Protein AF-A0A3D4X6L6-F1 (afdb_monomer)

Structure (mmCIF, N/CA/C/O backbone):
data_AF-A0A3D4X6L6-F1
#
_entry.id   AF-A0A3D4X6L6-F1
#
loop_
_atom_site.group_PDB
_atom_site.id
_atom_site.type_symbol
_atom_site.label_atom_id
_atom_site.label_alt_id
_atom_site.label_comp_id
_atom_site.label_asym_id
_atom_site.label_entity_id
_atom_site.label_seq_id
_atom_site.pdbx_PDB_ins_code
_atom_site.Cartn_x
_atom_site.Cartn_y
_atom_site.Cartn_z
_atom_site.occupancy
_atom_site.B_iso_or_equiv
_atom_site.auth_seq_id
_atom_site.auth_comp_id
_atom_site.auth_asym_id
_atom_site.auth_atom_id
_atom_site.pdbx_PDB_model_num
ATOM 1 N N . MET A 1 1 ? 23.363 2.091 7.790 1.00 41.06 1 MET A N 1
ATOM 2 C CA . MET A 1 1 ? 22.136 1.644 8.491 1.00 41.06 1 MET A CA 1
ATOM 3 C C . MET A 1 1 ? 20.993 1.634 7.486 1.00 41.06 1 MET A C 1
ATOM 5 O O . MET A 1 1 ? 20.804 2.634 6.808 1.00 41.06 1 MET A O 1
ATOM 9 N N . LYS A 1 2 ? 20.293 0.506 7.316 1.00 46.44 2 LYS A N 1
ATOM 10 C CA . LYS A 1 2 ? 19.142 0.404 6.402 1.00 46.44 2 LYS A CA 1
ATOM 11 C C . LYS A 1 2 ? 17.990 1.189 7.043 1.00 46.44 2 LYS A C 1
ATOM 13 O O . LYS A 1 2 ? 17.534 0.792 8.111 1.00 46.44 2 LYS A O 1
ATOM 18 N N . GLN A 1 3 ? 17.590 2.327 6.470 1.00 57.75 3 GLN A N 1
ATOM 19 C CA . GLN A 1 3 ? 16.439 3.074 6.985 1.00 57.75 3 GLN A CA 1
ATOM 20 C C . GLN A 1 3 ? 15.200 2.173 6.959 1.00 57.75 3 GLN A C 1
ATOM 22 O O . GLN A 1 3 ? 14.902 1.544 5.942 1.00 57.75 3 GLN A O 1
ATOM 27 N N . LYS A 1 4 ? 14.504 2.089 8.095 1.00 69.31 4 LYS A N 1
ATOM 28 C CA . LYS A 1 4 ? 13.209 1.418 8.188 1.00 69.31 4 LYS A CA 1
ATOM 29 C C . LYS A 1 4 ? 12.194 2.299 7.460 1.00 69.31 4 LYS A C 1
ATOM 31 O O . LYS A 1 4 ? 12.105 3.483 7.765 1.00 69.31 4 LYS A O 1
ATOM 36 N N . LYS A 1 5 ? 11.481 1.730 6.490 1.00 82.69 5 LYS A N 1
ATOM 37 C CA . LYS A 1 5 ? 10.418 2.431 5.761 1.00 82.69 5 LYS A CA 1
ATOM 38 C C . LYS A 1 5 ? 9.242 2.700 6.695 1.00 82.69 5 LYS A C 1
ATOM 40 O O . LYS A 1 5 ? 8.870 1.805 7.460 1.00 82.69 5 LYS A O 1
ATOM 45 N N . SER A 1 6 ? 8.720 3.923 6.669 1.00 88.25 6 SER A N 1
ATOM 46 C CA . SER A 1 6 ? 7.575 4.320 7.492 1.00 88.25 6 SER A CA 1
ATOM 47 C C . SER A 1 6 ? 6.267 3.809 6.885 1.00 88.25 6 SER A C 1
ATOM 49 O O . SER A 1 6 ? 6.226 3.402 5.726 1.00 88.25 6 SER A O 1
ATOM 51 N N . VAL A 1 7 ? 5.180 3.838 7.659 1.00 90.00 7 VAL A N 1
ATOM 52 C CA . VAL A 1 7 ? 3.820 3.579 7.147 1.00 90.00 7 VAL A CA 1
ATOM 53 C C . VAL A 1 7 ? 3.513 4.478 5.942 1.00 90.00 7 VAL A C 1
ATOM 55 O O . VAL A 1 7 ? 2.984 4.0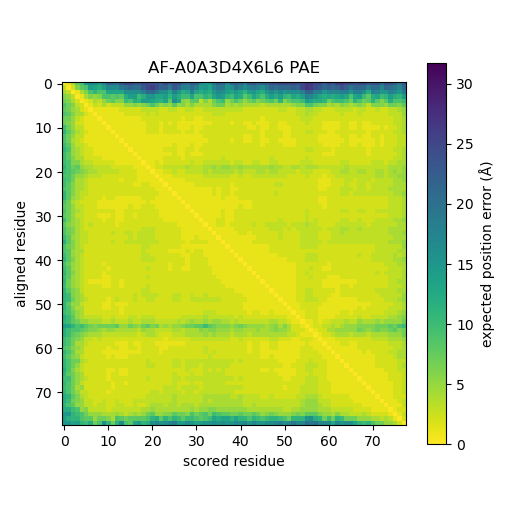08 4.938 1.00 90.00 7 VAL A O 1
ATOM 58 N N . GLU A 1 8 ? 3.939 5.739 6.004 1.00 91.94 8 GLU A N 1
ATOM 59 C CA . GLU A 1 8 ? 3.763 6.733 4.942 1.00 91.94 8 GLU A CA 1
ATOM 60 C C . GLU A 1 8 ? 4.453 6.320 3.634 1.00 91.94 8 GLU A C 1
ATOM 62 O O . GLU A 1 8 ? 3.847 6.423 2.568 1.00 91.94 8 GLU A O 1
ATOM 67 N N . ASP A 1 9 ? 5.684 5.788 3.705 1.00 94.12 9 ASP A N 1
ATOM 68 C CA . ASP A 1 9 ? 6.410 5.288 2.528 1.00 94.12 9 ASP A CA 1
ATOM 69 C C . ASP A 1 9 ? 5.620 4.184 1.811 1.00 94.12 9 ASP A C 1
ATOM 71 O O . ASP A 1 9 ? 5.533 4.171 0.580 1.00 94.12 9 ASP A O 1
ATOM 75 N N . TYR A 1 10 ? 5.035 3.254 2.575 1.00 95.69 10 TYR A N 1
ATOM 76 C CA . TYR A 1 10 ? 4.238 2.160 2.020 1.00 95.69 10 TYR A CA 1
ATOM 77 C C . TYR A 1 10 ? 2.937 2.666 1.401 1.00 95.69 10 TYR A C 1
ATOM 79 O O . TYR A 1 10 ? 2.652 2.324 0.255 1.00 95.69 10 TYR A O 1
ATOM 87 N N . LEU A 1 11 ? 2.171 3.496 2.115 1.00 96.25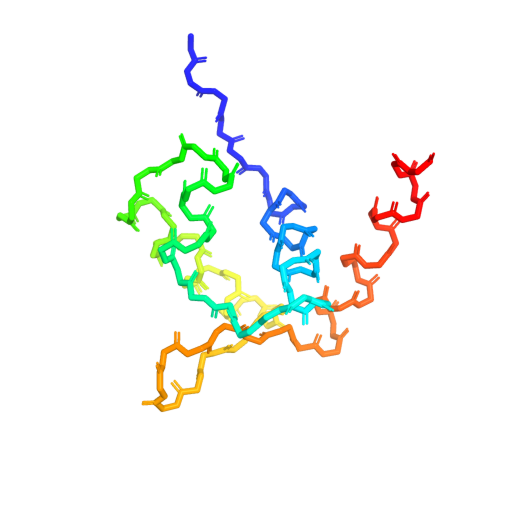 11 LEU A N 1
ATOM 88 C CA . LEU A 1 11 ? 0.897 4.024 1.615 1.00 96.25 11 LEU A CA 1
ATOM 89 C C . LEU A 1 11 ? 1.091 4.852 0.342 1.00 96.25 11 LEU A C 1
ATOM 91 O O . LEU A 1 11 ? 0.414 4.606 -0.657 1.00 96.25 11 LEU A O 1
ATOM 95 N N . LYS A 1 12 ? 2.087 5.746 0.330 1.00 95.38 12 LYS A N 1
ATOM 96 C CA . LYS A 1 12 ? 2.458 6.527 -0.857 1.00 95.38 12 LYS A CA 1
ATOM 97 C C . LYS A 1 12 ? 2.846 5.628 -2.029 1.00 95.38 12 LYS A C 1
ATOM 99 O O . LYS A 1 12 ? 2.413 5.856 -3.156 1.00 95.38 12 LYS A O 1
ATOM 104 N N . THR A 1 13 ? 3.660 4.605 -1.777 1.00 96.12 13 THR A N 1
ATOM 105 C CA . THR A 1 13 ? 4.114 3.678 -2.824 1.00 96.12 13 THR A CA 1
ATOM 106 C C . THR A 1 13 ? 2.953 2.899 -3.429 1.00 96.12 13 THR A C 1
ATOM 108 O O . THR A 1 13 ? 2.826 2.839 -4.650 1.00 96.12 13 THR A O 1
ATOM 111 N N . ILE A 1 14 ? 2.079 2.343 -2.587 1.00 96.69 14 ILE A N 1
ATOM 112 C CA . ILE A 1 14 ? 0.888 1.614 -3.034 1.00 96.69 14 ILE A CA 1
ATOM 113 C C . ILE A 1 14 ? -0.002 2.539 -3.866 1.00 96.69 14 ILE A C 1
ATOM 115 O O . ILE A 1 14 ? -0.431 2.147 -4.949 1.00 96.69 14 ILE A O 1
ATOM 119 N N . TYR A 1 15 ? -0.208 3.782 -3.420 1.00 96.62 15 TYR A N 1
ATOM 12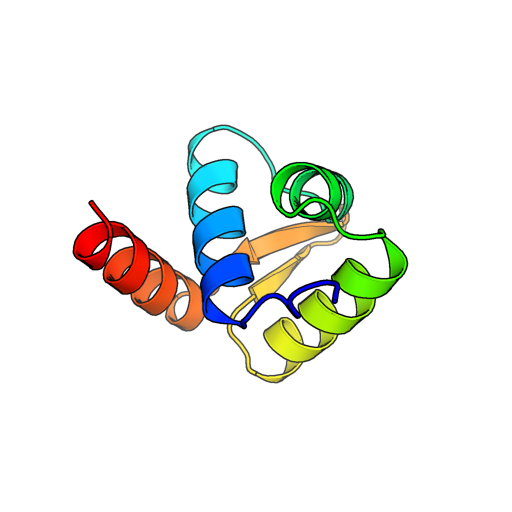0 C CA . TYR A 1 15 ? -0.976 4.773 -4.168 1.00 96.62 15 TYR A CA 1
ATOM 121 C C . TYR A 1 15 ? -0.379 5.026 -5.557 1.00 96.62 15 TYR A C 1
ATOM 123 O O . TYR A 1 15 ? -1.061 4.813 -6.557 1.00 96.62 15 TYR A O 1
ATOM 131 N N . ILE A 1 16 ? 0.911 5.366 -5.650 1.00 95.06 16 ILE A N 1
ATOM 132 C CA . ILE A 1 16 ? 1.588 5.644 -6.930 1.00 95.06 16 ILE A CA 1
ATOM 133 C C . ILE A 1 16 ? 1.532 4.445 -7.885 1.00 95.06 16 ILE A C 1
ATOM 135 O O . ILE A 1 16 ? 1.309 4.624 -9.085 1.00 95.06 16 ILE A O 1
ATOM 139 N N . LEU A 1 17 ? 1.752 3.229 -7.377 1.00 96.62 17 LEU A N 1
ATOM 140 C CA . LEU A 1 17 ? 1.701 2.017 -8.194 1.00 96.62 17 LEU A CA 1
ATOM 141 C C . LEU A 1 17 ? 0.273 1.735 -8.680 1.00 96.62 17 LEU A C 1
ATOM 143 O O . LEU A 1 17 ? 0.098 1.435 -9.862 1.00 96.62 17 LEU A O 1
ATOM 147 N N . SER A 1 18 ? -0.731 1.918 -7.814 1.00 95.44 18 SER A N 1
ATOM 148 C CA . SER A 1 18 ? -2.147 1.665 -8.127 1.00 95.44 18 SER A CA 1
ATOM 149 C C . SER A 1 18 ? -2.693 2.549 -9.252 1.00 95.44 18 SER A C 1
ATOM 151 O O . SER A 1 18 ? -3.571 2.124 -9.995 1.00 95.44 18 SER A O 1
ATOM 153 N N . GLN A 1 19 ? -2.124 3.745 -9.449 1.00 93.50 19 GLN A N 1
ATOM 154 C CA . GLN A 1 19 ? -2.474 4.635 -10.565 1.00 93.50 19 GLN A CA 1
ATOM 155 C C . GLN A 1 19 ? -1.997 4.117 -11.932 1.00 93.50 19 GLN A C 1
ATOM 157 O O . GLN A 1 19 ? -2.429 4.616 -12.969 1.00 93.50 19 GLN A O 1
ATOM 162 N N . LYS A 1 20 ? -1.066 3.154 -11.957 1.00 94.12 20 LYS A N 1
ATOM 163 C CA . LYS A 1 20 ? -0.418 2.669 -13.186 1.00 94.12 20 LYS A CA 1
ATOM 164 C C . LYS A 1 20 ? -0.741 1.211 -13.488 1.00 94.12 20 LYS A C 1
ATOM 166 O O . LYS A 1 20 ? -0.796 0.834 -14.656 1.00 94.12 20 LYS A O 1
ATOM 171 N N . LYS A 1 21 ? -0.872 0.379 -12.454 1.00 93.38 21 LYS A N 1
ATOM 172 C CA . LYS A 1 21 ? -1.056 -1.070 -12.575 1.00 93.38 21 LYS A CA 1
ATOM 173 C C . LYS A 1 21 ? -1.628 -1.671 -11.289 1.00 93.38 21 LYS A C 1
ATOM 175 O O . LYS A 1 21 ? -1.606 -1.045 -10.234 1.00 93.38 21 LYS A O 1
ATOM 180 N N . LYS A 1 22 ? -2.061 -2.928 -11.383 1.00 95.31 22 LYS A N 1
ATOM 181 C CA . LYS A 1 22 ? -2.356 -3.784 -10.226 1.00 95.31 22 LYS A CA 1
ATOM 182 C C . LYS A 1 22 ? -1.120 -3.896 -9.333 1.00 95.31 22 LYS A C 1
ATOM 184 O O . LYS A 1 22 ? -0.012 -4.066 -9.847 1.00 9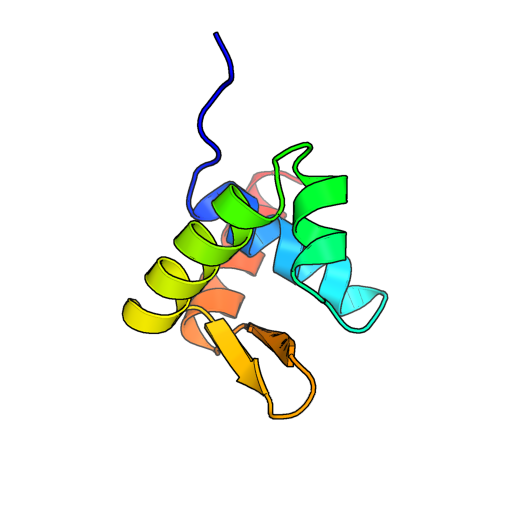5.31 22 LYS A O 1
ATOM 189 N N . VAL A 1 23 ? -1.304 -3.777 -8.020 1.00 97.00 23 VAL A N 1
ATOM 190 C CA . VAL A 1 23 ? -0.194 -3.718 -7.059 1.00 97.00 23 VAL A CA 1
ATOM 191 C C . VAL A 1 23 ? -0.047 -5.050 -6.344 1.00 97.00 23 VAL A C 1
ATOM 193 O O . VAL A 1 23 ? -0.976 -5.506 -5.687 1.00 97.00 23 VAL A O 1
ATOM 196 N N . HIS A 1 24 ? 1.144 -5.640 -6.389 1.00 96.38 24 HIS A N 1
ATOM 197 C CA . HIS A 1 24 ? 1.483 -6.807 -5.581 1.00 96.38 24 HIS A CA 1
ATOM 198 C C . HIS A 1 24 ? 2.608 -6.496 -4.591 1.00 96.38 24 HIS A C 1
ATOM 200 O O . HIS A 1 24 ? 3.406 -5.574 -4.770 1.00 96.38 24 HIS A O 1
ATOM 206 N N . GLY A 1 25 ? 2.732 -7.321 -3.547 1.00 95.19 25 GLY A N 1
ATOM 207 C CA . GLY A 1 25 ? 3.811 -7.186 -2.562 1.00 95.19 25 GLY A CA 1
ATOM 208 C C . GLY A 1 25 ? 5.220 -7.233 -3.174 1.00 95.19 25 GLY A C 1
ATOM 209 O O . GLY A 1 25 ? 6.148 -6.639 -2.629 1.00 95.19 25 GLY A O 1
ATOM 210 N N . SER A 1 26 ? 5.392 -7.894 -4.325 1.00 95.62 26 SER A N 1
ATOM 211 C CA . SER A 1 26 ? 6.647 -7.880 -5.085 1.00 95.62 26 SER A CA 1
ATOM 212 C C . SER A 1 26 ? 6.981 -6.507 -5.660 1.00 95.62 26 SER A C 1
ATOM 214 O O . SER A 1 26 ? 8.137 -6.105 -5.572 1.00 95.62 26 SER A O 1
ATOM 216 N N . ASP A 1 27 ? 5.990 -5.786 -6.190 1.00 96.62 27 ASP A N 1
ATOM 217 C CA . ASP A 1 27 ? 6.188 -4.446 -6.752 1.00 96.62 27 ASP A CA 1
ATOM 218 C C . ASP A 1 27 ? 6.594 -3.458 -5.658 1.00 96.62 27 ASP A C 1
ATOM 220 O O . ASP A 1 27 ? 7.528 -2.679 -5.817 1.00 96.62 27 ASP A O 1
ATOM 224 N N . ILE A 1 28 ? 5.933 -3.548 -4.502 1.00 96.31 28 ILE A N 1
ATOM 225 C CA . ILE A 1 28 ? 6.227 -2.711 -3.335 1.00 96.31 28 ILE A CA 1
ATOM 226 C C . ILE A 1 28 ? 7.646 -2.985 -2.820 1.00 96.31 28 ILE A C 1
ATOM 228 O O . ILE A 1 28 ? 8.366 -2.058 -2.453 1.00 96.31 28 ILE A O 1
ATOM 232 N N . ALA A 1 29 ? 8.066 -4.254 -2.795 1.00 96.19 29 ALA A N 1
ATOM 233 C CA . ALA A 1 29 ? 9.410 -4.633 -2.365 1.00 96.19 29 ALA A CA 1
ATOM 234 C C . ALA A 1 29 ? 10.491 -4.044 -3.280 1.00 96.19 29 ALA A C 1
ATOM 236 O O . ALA A 1 29 ? 11.513 -3.560 -2.787 1.00 96.19 29 ALA A O 1
ATOM 237 N N . GLU A 1 30 ? 10.249 -4.075 -4.590 1.00 96.06 30 GLU A N 1
ATOM 238 C CA . GLU A 1 30 ? 11.142 -3.518 -5.603 1.00 96.06 30 GLU A CA 1
ATOM 239 C C . GLU A 1 30 ? 11.238 -1.993 -5.487 1.00 96.06 30 GLU A C 1
ATOM 241 O O . GLU A 1 30 ? 12.340 -1.461 -5.338 1.00 96.06 30 GLU A O 1
ATOM 246 N N . GLU A 1 31 ? 10.094 -1.306 -5.437 1.00 95.69 31 GLU A N 1
ATOM 247 C CA . GLU A 1 31 ? 10.023 0.156 -5.354 1.00 95.69 31 GLU A CA 1
ATOM 248 C C . GLU A 1 31 ? 10.669 0.686 -4.060 1.00 95.69 31 GLU A C 1
ATOM 250 O O . GLU A 1 31 ? 11.488 1.607 -4.076 1.00 95.69 31 GLU A O 1
ATOM 255 N N . LEU A 1 32 ? 10.383 0.049 -2.918 1.00 94.19 32 LEU A N 1
ATOM 256 C CA . LEU A 1 32 ? 10.939 0.445 -1.620 1.00 94.19 32 LEU A CA 1
ATOM 257 C C . LEU A 1 32 ? 12.349 -0.102 -1.351 1.00 94.19 32 LEU A C 1
ATOM 259 O O . LEU A 1 32 ? 12.950 0.253 -0.329 1.00 94.19 32 LEU A O 1
ATOM 263 N N . LYS A 1 33 ? 12.890 -0.943 -2.243 1.00 94.81 33 LYS A N 1
ATOM 264 C CA . LYS A 1 33 ? 14.200 -1.610 -2.115 1.00 94.81 33 LYS A CA 1
ATOM 265 C C . LYS A 1 33 ? 14.351 -2.393 -0.802 1.00 94.81 33 LYS A C 1
ATOM 267 O O . LYS A 1 33 ? 15.399 -2.369 -0.143 1.00 94.81 33 LYS A O 1
ATOM 272 N N . VAL A 1 34 ? 13.295 -3.102 -0.412 1.00 93.88 34 VAL A N 1
ATOM 273 C CA . VAL A 1 34 ? 13.237 -3.964 0.781 1.00 93.88 34 VAL A CA 1
ATOM 274 C C . VAL A 1 34 ? 12.993 -5.421 0.382 1.00 93.88 34 VAL A C 1
ATOM 276 O O . VAL A 1 34 ? 12.686 -5.727 -0.764 1.00 93.88 34 VAL A O 1
ATOM 279 N N . SER A 1 35 ? 13.167 -6.362 1.311 1.00 95.25 35 SER A N 1
ATOM 280 C CA . SER A 1 35 ? 12.914 -7.774 1.009 1.00 95.25 35 SER A CA 1
ATOM 281 C C . SER A 1 35 ? 11.413 -8.088 1.044 1.00 95.25 35 SER A C 1
ATOM 283 O O . SER A 1 35 ? 10.654 -7.477 1.799 1.00 95.25 35 SER A O 1
ATOM 285 N N . ARG A 1 36 ? 10.979 -9.093 0.271 1.00 93.50 36 ARG A N 1
ATOM 286 C CA . ARG A 1 36 ? 9.580 -9.563 0.268 1.00 93.50 36 ARG A CA 1
ATOM 287 C C . ARG A 1 36 ? 9.065 -9.955 1.667 1.00 93.50 36 ARG A C 1
ATOM 289 O O . ARG A 1 36 ? 7.946 -9.562 1.986 1.00 93.50 36 ARG A O 1
ATOM 296 N N . PRO A 1 37 ? 9.845 -10.637 2.539 1.00 95.31 37 PRO A N 1
ATOM 297 C CA . PRO A 1 37 ? 9.419 -10.886 3.918 1.00 95.31 37 PRO A CA 1
ATOM 298 C C . PRO A 1 37 ? 9.159 -9.600 4.713 1.00 95.31 37 PRO A C 1
ATOM 300 O O . PRO A 1 37 ? 8.181 -9.530 5.450 1.00 95.31 37 PRO A O 1
ATOM 303 N N . THR A 1 38 ? 9.985 -8.560 4.538 1.00 94.00 38 THR A N 1
ATOM 304 C CA . THR A 1 38 ? 9.766 -7.258 5.188 1.00 94.00 38 THR A CA 1
ATOM 305 C C . THR A 1 38 ? 8.458 -6.620 4.729 1.00 94.00 38 THR A C 1
ATOM 307 O O . THR A 1 38 ? 7.697 -6.146 5.570 1.00 94.00 38 THR A O 1
ATOM 310 N N . VAL A 1 39 ? 8.169 -6.657 3.425 1.00 95.12 39 VAL A N 1
ATOM 311 C CA . VAL A 1 39 ? 6.894 -6.155 2.893 1.00 95.12 39 VAL A CA 1
ATOM 312 C C . VAL A 1 39 ? 5.721 -6.953 3.439 1.00 95.12 39 VAL A C 1
ATOM 314 O O . VAL A 1 39 ? 4.754 -6.354 3.879 1.00 95.12 39 VAL A O 1
ATOM 317 N N . SER A 1 40 ? 5.806 -8.283 3.482 1.00 94.31 40 SER A N 1
ATOM 318 C CA . SER A 1 40 ? 4.713 -9.115 3.997 1.00 94.31 40 SER A CA 1
ATOM 319 C C . SER A 1 40 ? 4.339 -8.761 5.439 1.00 94.31 40 SER A C 1
ATOM 321 O O . SER A 1 40 ? 3.155 -8.704 5.760 1.00 94.31 40 SER A O 1
ATOM 323 N N . VAL A 1 41 ? 5.331 -8.500 6.298 1.00 95.31 41 VAL A N 1
ATOM 324 C CA . VAL A 1 41 ? 5.092 -8.065 7.683 1.00 95.31 41 VAL A CA 1
ATOM 325 C C . VAL A 1 41 ? 4.459 -6.671 7.716 1.00 95.31 41 VAL A C 1
ATOM 327 O O . VAL A 1 41 ? 3.503 -6.458 8.457 1.00 95.31 41 VAL A O 1
ATOM 330 N N . ALA A 1 42 ? 4.950 -5.737 6.897 1.00 95.06 42 ALA A N 1
ATOM 331 C CA . ALA A 1 42 ? 4.405 -4.383 6.822 1.00 95.06 42 ALA A CA 1
ATOM 332 C C . ALA A 1 42 ? 2.960 -4.362 6.296 1.00 95.06 42 ALA A C 1
ATOM 334 O O . ALA A 1 42 ? 2.105 -3.729 6.903 1.00 95.06 42 ALA A O 1
ATOM 335 N N . LEU A 1 43 ? 2.660 -5.097 5.220 1.00 95.44 43 LEU A N 1
ATOM 336 C CA . LEU A 1 43 ? 1.308 -5.204 4.663 1.00 95.44 43 LEU A CA 1
ATOM 337 C C . LEU A 1 43 ? 0.331 -5.802 5.672 1.00 95.44 43 LEU A C 1
ATOM 339 O O . LEU A 1 43 ? -0.793 -5.325 5.782 1.00 95.44 43 LEU A O 1
ATOM 343 N N . LYS A 1 44 ? 0.761 -6.804 6.448 1.00 95.50 44 LYS A N 1
ATOM 344 C CA . LYS A 1 44 ? -0.074 -7.361 7.513 1.00 95.50 44 LYS A CA 1
ATOM 345 C C . LYS A 1 44 ? -0.438 -6.297 8.554 1.00 95.50 44 LYS A C 1
ATOM 347 O O . LYS A 1 44 ? -1.614 -6.148 8.857 1.00 95.50 44 LYS A O 1
ATOM 352 N N . ALA A 1 45 ? 0.541 -5.528 9.033 1.00 95.6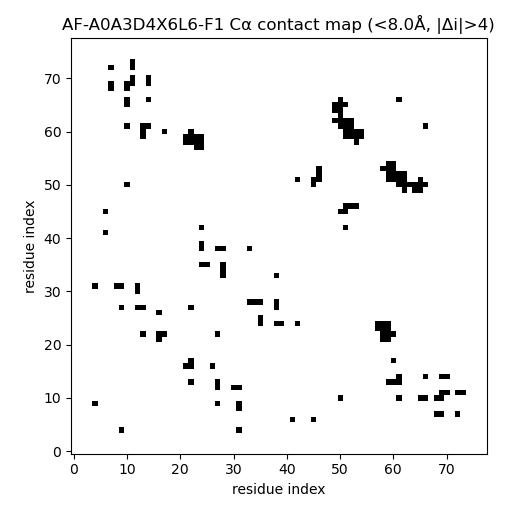9 45 ALA A N 1
ATOM 353 C CA . ALA A 1 45 ? 0.290 -4.445 9.986 1.00 95.69 45 ALA A CA 1
ATOM 354 C C . ALA A 1 45 ? -0.643 -3.367 9.402 1.00 95.69 45 ALA A C 1
ATOM 356 O O . ALA A 1 45 ? -1.616 -2.975 10.037 1.00 95.69 45 ALA A O 1
ATOM 357 N N . LEU A 1 46 ? -0.415 -2.949 8.152 1.00 96.31 46 LEU A N 1
ATOM 358 C CA . LEU A 1 46 ? -1.266 -1.962 7.476 1.00 96.31 46 LEU A CA 1
ATOM 359 C C . LEU A 1 46 ? -2.708 -2.454 7.280 1.00 96.31 46 LEU A C 1
ATOM 361 O O . LEU A 1 46 ? -3.641 -1.652 7.336 1.00 96.31 46 LEU A O 1
ATOM 365 N N . ALA A 1 47 ? -2.894 -3.754 7.037 1.00 96.44 47 ALA A N 1
ATOM 366 C CA . ALA A 1 47 ? -4.213 -4.367 6.935 1.00 96.44 47 ALA A CA 1
ATOM 367 C C . ALA A 1 47 ? -4.919 -4.422 8.298 1.00 96.44 47 ALA A C 1
ATOM 369 O O . ALA A 1 47 ? -6.094 -4.075 8.387 1.00 96.44 47 ALA A O 1
ATOM 370 N N . GLU A 1 48 ? -4.202 -4.791 9.365 1.00 96.81 48 GLU A N 1
ATOM 371 C CA . GLU A 1 48 ? -4.721 -4.793 10.743 1.00 96.81 48 GLU A CA 1
ATOM 372 C C . GLU A 1 48 ? -5.138 -3.386 11.206 1.00 96.81 48 GLU A C 1
ATOM 374 O O . GLU A 1 48 ? -6.142 -3.232 11.896 1.00 96.81 48 GLU A O 1
ATOM 379 N N . GLU A 1 49 ? -4.427 -2.344 10.767 1.00 95.75 49 GLU A N 1
ATOM 380 C CA . GLU A 1 49 ? -4.780 -0.941 11.031 1.00 95.75 49 GLU A CA 1
ATOM 381 C C . GLU A 1 49 ? -5.866 -0.371 10.089 1.00 95.75 49 GLU A C 1
ATOM 383 O O . GLU A 1 49 ? -6.300 0.784 10.238 1.00 95.75 49 GLU A O 1
ATOM 388 N N . GLY A 1 50 ? -6.317 -1.170 9.117 1.00 96.88 50 GLY A N 1
ATOM 389 C CA . GLY A 1 50 ? -7.392 -0.832 8.188 1.00 96.88 50 GLY A CA 1
ATOM 390 C C . GLY A 1 50 ? -7.002 0.154 7.086 1.00 96.88 50 GLY A C 1
ATOM 391 O O . GLY A 1 50 ? -7.883 0.821 6.544 1.00 96.88 50 GLY A O 1
ATOM 392 N N . TYR A 1 51 ? -5.716 0.285 6.752 1.00 97.69 51 TYR A N 1
ATOM 393 C CA . TYR A 1 51 ? -5.262 1.138 5.644 1.00 97.69 51 TYR A CA 1
ATOM 394 C C . TYR A 1 51 ? -5.288 0.429 4.288 1.00 97.69 51 TYR A C 1
ATOM 396 O O . TYR A 1 51 ? -5.438 1.072 3.251 1.00 97.69 51 TYR A O 1
ATOM 404 N N . ILE A 1 52 ? -5.131 -0.894 4.279 1.00 97.75 52 ILE A N 1
ATOM 405 C CA . ILE A 1 52 ? -5.160 -1.696 3.055 1.00 97.75 52 ILE A CA 1
ATOM 406 C C . ILE A 1 52 ? -6.018 -2.944 3.234 1.00 97.75 52 ILE A C 1
ATOM 408 O O . ILE A 1 52 ? -6.305 -3.362 4.354 1.00 97.75 52 ILE A O 1
ATOM 412 N N . PHE A 1 53 ? -6.351 -3.585 2.124 1.00 96.94 53 PHE A N 1
ATOM 413 C CA . PHE A 1 53 ? -6.803 -4.969 2.096 1.00 96.94 53 PHE A CA 1
ATOM 414 C C . PHE A 1 53 ? -6.146 -5.705 0.927 1.00 96.94 53 PHE A C 1
ATOM 416 O O . PHE A 1 53 ? -5.681 -5.087 -0.031 1.00 96.94 53 PHE A O 1
ATOM 423 N N . MET A 1 54 ? -6.079 -7.032 1.021 1.00 94.88 54 MET A N 1
ATOM 424 C CA . MET A 1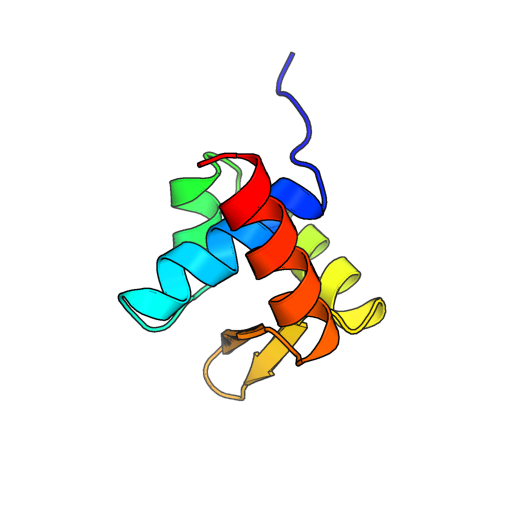 54 ? -5.624 -7.889 -0.073 1.00 94.88 54 MET A CA 1
ATOM 425 C C . MET A 1 54 ? -6.802 -8.701 -0.596 1.00 94.88 54 MET A C 1
ATOM 427 O O . MET A 1 54 ? -7.573 -9.238 0.200 1.00 94.88 54 MET A O 1
ATOM 431 N N . ASP A 1 55 ? -6.949 -8.781 -1.915 1.00 92.00 55 ASP A N 1
ATOM 432 C CA . ASP A 1 55 ? -7.995 -9.596 -2.533 1.00 92.00 55 ASP A CA 1
ATOM 433 C C . ASP A 1 55 ? -7.565 -11.062 -2.730 1.00 92.00 55 ASP A C 1
ATOM 435 O O . ASP A 1 55 ? -6.440 -11.464 -2.419 1.00 92.00 55 ASP A O 1
ATOM 439 N N . GLY A 1 56 ? -8.468 -11.883 -3.279 1.00 88.88 56 GLY A N 1
ATOM 440 C CA . GLY A 1 56 ? -8.209 -13.303 -3.550 1.00 88.88 56 GLY A CA 1
ATOM 441 C C . GLY A 1 56 ? -7.094 -13.576 -4.570 1.00 88.88 56 GLY A C 1
ATOM 442 O O . GLY A 1 56 ? -6.663 -14.718 -4.709 1.00 88.88 56 GLY A O 1
ATOM 443 N N . THR A 1 57 ? -6.604 -12.549 -5.267 1.00 90.44 57 THR A N 1
ATOM 444 C CA . THR A 1 57 ? -5.493 -12.626 -6.226 1.00 90.44 57 THR A CA 1
ATOM 445 C C . THR A 1 57 ? -4.169 -12.111 -5.656 1.00 90.44 57 THR A C 1
ATOM 447 O O . THR A 1 57 ? -3.180 -12.035 -6.381 1.00 90.44 57 THR A O 1
ATOM 450 N N . HIS A 1 58 ? -4.117 -11.814 -4.351 1.00 88.81 58 HIS A N 1
ATOM 451 C CA . HIS A 1 58 ? -2.984 -11.157 -3.689 1.00 88.81 58 HIS A CA 1
ATOM 452 C C . HIS A 1 58 ? -2.674 -9.764 -4.260 1.00 88.81 58 HIS A C 1
ATOM 454 O O . HIS A 1 58 ? -1.528 -9.303 -4.202 1.00 88.81 58 HIS A O 1
ATOM 460 N N . GLU A 1 59 ? -3.673 -9.092 -4.833 1.00 95.50 59 GLU A N 1
ATOM 461 C CA . GLU A 1 59 ? -3.568 -7.679 -5.181 1.00 95.50 59 GLU A CA 1
ATOM 462 C C . GLU A 1 59 ? -3.790 -6.839 -3.918 1.00 95.50 59 GLU A C 1
ATOM 464 O O . GLU A 1 59 ? -4.665 -7.135 -3.101 1.00 95.50 59 GLU A O 1
ATOM 469 N N . VAL A 1 60 ? -2.954 -5.820 -3.734 1.00 97.25 60 VAL A N 1
ATOM 470 C CA . VAL A 1 60 ? -2.974 -4.908 -2.590 1.00 97.25 60 VAL A CA 1
ATOM 471 C C . VAL A 1 60 ? -3.781 -3.673 -2.960 1.00 97.25 60 VAL A C 1
ATOM 473 O O . VAL A 1 60 ? -3.426 -2.947 -3.887 1.00 97.25 60 VAL A O 1
ATOM 476 N N . HIS A 1 61 ? -4.817 -3.396 -2.178 1.00 96.94 61 HIS A N 1
ATOM 477 C CA . HIS A 1 61 ? -5.729 -2.279 -2.388 1.00 96.94 61 HIS A CA 1
ATOM 478 C C . HIS A 1 61 ? -5.707 -1.339 -1.188 1.00 96.94 61 HIS A C 1
ATOM 480 O O . HIS A 1 61 ? -5.700 -1.788 -0.042 1.00 96.94 61 HIS A O 1
ATOM 486 N N . LEU A 1 62 ? -5.732 -0.029 -1.437 1.00 97.50 62 LEU A N 1
ATOM 487 C CA . LEU A 1 62 ? -5.958 0.957 -0.379 1.00 97.50 62 LEU A CA 1
ATOM 488 C C . LEU A 1 62 ? -7.434 0.939 0.021 1.00 97.50 62 LEU A C 1
ATOM 490 O O . LEU A 1 62 ? -8.317 0.967 -0.839 1.00 97.50 62 LEU A O 1
ATOM 494 N N . THR A 1 63 ? -7.700 0.935 1.325 1.00 97.94 63 THR A N 1
ATOM 495 C CA . THR A 1 63 ? -9.028 1.297 1.835 1.00 97.94 63 THR A CA 1
ATOM 496 C C . THR A 1 63 ? -9.246 2.797 1.650 1.00 97.94 63 THR A C 1
ATOM 498 O O . THR A 1 63 ? -8.307 3.537 1.358 1.00 97.94 63 THR A O 1
ATOM 501 N N . GLU A 1 64 ? -10.466 3.276 1.883 1.00 96.94 64 GLU A N 1
ATOM 502 C CA . GLU A 1 64 ? -10.751 4.717 1.887 1.00 96.94 64 GLU A CA 1
ATOM 503 C C . GLU A 1 64 ? -9.825 5.476 2.856 1.00 96.94 64 GLU A C 1
ATOM 505 O O . GLU A 1 64 ? -9.174 6.447 2.480 1.00 96.94 64 GLU A O 1
ATOM 510 N N . LYS A 1 65 ? -9.670 4.954 4.081 1.00 95.81 65 LYS A N 1
ATOM 511 C CA . LYS A 1 65 ? -8.773 5.509 5.105 1.00 95.81 65 LYS A CA 1
ATOM 512 C C . LYS A 1 65 ? -7.320 5.564 4.624 1.00 95.81 65 LYS A C 1
ATOM 514 O O . LYS A 1 65 ? -6.649 6.576 4.799 1.00 95.81 65 LYS A O 1
ATOM 519 N N . GLY A 1 66 ? -6.816 4.472 4.042 1.00 96.44 66 GLY A N 1
ATOM 520 C CA . GLY A 1 66 ? -5.443 4.424 3.537 1.00 96.44 66 GLY A CA 1
ATOM 521 C C . GLY A 1 66 ? -5.223 5.338 2.338 1.00 96.44 66 GLY A C 1
ATOM 522 O O . GLY A 1 66 ? -4.165 5.952 2.233 1.00 96.44 66 GLY A O 1
ATOM 523 N N . ARG A 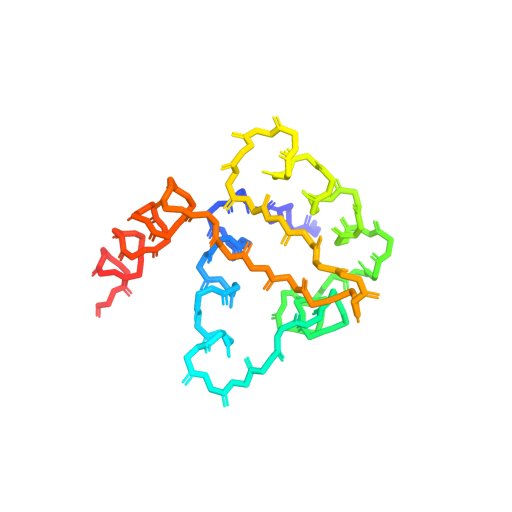1 67 ? -6.224 5.454 1.460 1.00 96.25 67 ARG A N 1
ATOM 524 C CA . ARG A 1 67 ? -6.189 6.320 0.281 1.00 96.25 67 ARG A CA 1
ATOM 525 C C . ARG A 1 67 ? -6.093 7.790 0.669 1.00 96.25 67 ARG A C 1
ATOM 527 O O . ARG A 1 67 ? -5.190 8.453 0.180 1.00 96.25 67 ARG A O 1
ATOM 534 N N . GLN A 1 68 ? -6.950 8.266 1.572 1.00 95.75 68 GLN A N 1
ATOM 535 C CA . GLN A 1 68 ? -6.939 9.664 2.024 1.00 95.75 68 GLN A CA 1
ATOM 536 C C . GLN A 1 68 ? -5.564 10.078 2.561 1.00 95.75 68 GLN A C 1
ATOM 538 O O . GLN A 1 68 ? -5.012 11.097 2.159 1.00 95.75 68 GLN A O 1
ATOM 543 N N . ILE A 1 69 ? -4.969 9.233 3.406 1.00 94.75 69 ILE A N 1
ATOM 544 C CA . ILE A 1 69 ? -3.635 9.477 3.964 1.00 94.75 69 ILE A CA 1
ATOM 545 C C . ILE A 1 69 ? -2.568 9.434 2.864 1.00 94.75 69 ILE A C 1
ATOM 547 O O . ILE A 1 69 ? -1.688 10.290 2.817 1.00 94.75 69 ILE A O 1
ATOM 551 N N . ALA A 1 70 ? -2.628 8.446 1.966 1.00 94.94 70 ALA A N 1
ATO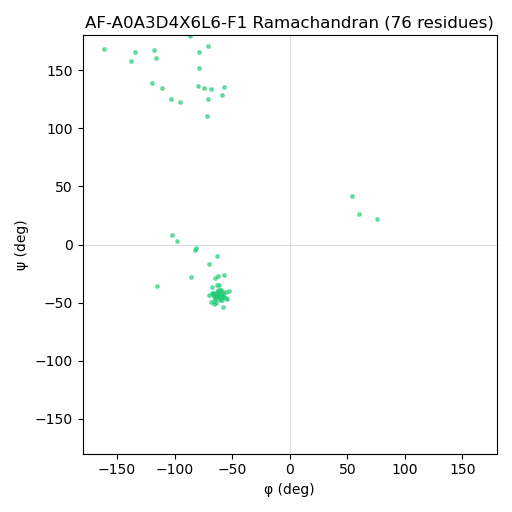M 552 C CA . ALA A 1 70 ? -1.668 8.327 0.875 1.00 94.94 70 ALA A CA 1
ATOM 553 C C . ALA A 1 70 ? -1.705 9.535 -0.077 1.00 94.94 70 ALA A C 1
ATOM 555 O O . ALA A 1 70 ? -0.648 9.985 -0.518 1.00 94.94 70 ALA A O 1
ATOM 556 N N . GLU A 1 71 ? -2.899 10.055 -0.369 1.00 94.19 71 GLU A N 1
ATOM 557 C CA . GLU A 1 71 ? -3.117 11.257 -1.176 1.00 94.19 71 GLU A CA 1
ATOM 558 C C . GLU A 1 71 ? -2.558 12.500 -0.481 1.00 94.19 71 GLU A C 1
ATOM 560 O O . GLU A 1 71 ? -1.753 13.206 -1.083 1.00 94.19 71 GLU A O 1
ATOM 565 N N . GLU A 1 72 ? -2.869 12.712 0.802 1.00 93.50 72 GLU A N 1
ATOM 566 C CA . GLU A 1 72 ? -2.335 13.837 1.584 1.00 93.50 72 GLU A CA 1
ATOM 567 C C . GLU A 1 72 ? -0.795 13.833 1.609 1.00 93.50 72 GLU A C 1
ATOM 569 O O . GLU A 1 72 ? -0.143 14.853 1.369 1.00 93.50 72 GLU A O 1
ATOM 574 N N . ILE A 1 73 ? -0.187 12.663 1.837 1.00 91.25 73 ILE A N 1
ATOM 575 C CA . ILE A 1 73 ? 1.273 12.496 1.810 1.00 91.25 73 ILE A CA 1
ATOM 576 C C . ILE A 1 73 ? 1.825 12.784 0.411 1.00 91.25 73 ILE A C 1
ATOM 578 O O . ILE A 1 73 ? 2.885 13.406 0.274 1.00 91.25 73 ILE A O 1
ATOM 582 N N . TYR A 1 74 ? 1.146 12.303 -0.633 1.00 90.19 74 TYR A N 1
ATOM 583 C CA . TYR A 1 74 ? 1.562 12.512 -2.013 1.00 90.19 74 TYR A CA 1
ATOM 584 C C . TYR A 1 74 ? 1.532 13.997 -2.387 1.00 90.19 74 TYR A C 1
ATOM 586 O O . TYR A 1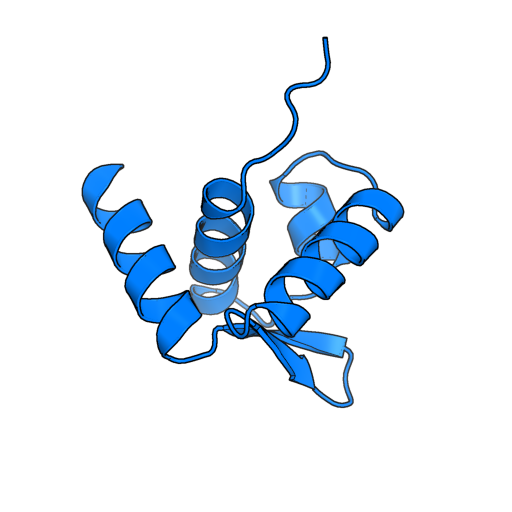 74 ? 2.506 14.482 -2.959 1.00 90.19 74 TYR A O 1
ATOM 594 N N . GLU A 1 75 ? 0.472 14.717 -2.018 1.00 90.12 75 GLU A N 1
ATOM 595 C CA . GLU A 1 75 ? 0.330 16.154 -2.261 1.00 90.12 75 GLU A CA 1
ATOM 596 C C . GLU A 1 75 ? 1.351 16.982 -1.481 1.00 90.12 75 GLU A C 1
ATOM 598 O O . GLU A 1 75 ? 1.966 17.881 -2.046 1.00 90.12 75 GLU A O 1
ATOM 603 N N . ARG A 1 76 ? 1.604 16.651 -0.209 1.00 87.88 76 ARG A N 1
ATOM 604 C CA . ARG A 1 76 ? 2.578 17.370 0.628 1.00 87.88 76 ARG A CA 1
ATOM 605 C C . ARG A 1 76 ? 4.021 17.245 0.130 1.00 87.88 76 ARG A C 1
ATOM 607 O O . ARG A 1 76 ? 4.847 18.109 0.418 1.00 87.88 76 ARG A O 1
ATOM 614 N N . MET A 1 77 ? 4.348 16.141 -0.539 1.00 78.44 77 MET A N 1
ATOM 615 C CA . MET A 1 77 ? 5.693 15.853 -1.055 1.00 78.44 77 MET A CA 1
ATOM 616 C C . MET A 1 77 ? 5.865 16.188 -2.543 1.00 78.44 77 MET A C 1
ATOM 618 O O . MET A 1 77 ? 6.919 15.869 -3.103 1.00 78.44 77 MET A O 1
ATOM 622 N N . ARG A 1 78 ? 4.834 16.742 -3.184 1.00 67.69 78 ARG A N 1
ATOM 623 C CA . ARG A 1 78 ? 4.861 17.196 -4.575 1.00 67.69 78 ARG A CA 1
ATOM 624 C C . ARG A 1 78 ? 5.416 18.612 -4.672 1.00 67.69 78 ARG A C 1
ATOM 626 O O . ARG A 1 78 ? 6.120 18.859 -5.675 1.00 67.69 78 ARG A O 1
#

Nearest PDB structures (foldseek):
  7b1v-assembly1_B  TM=9.723E-01  e=8.057E-05  Saccharopolyspora erythraea NRRL 2338
  1g3s-assembly1_A  TM=9.720E-01  e=1.265E-04  Corynebacterium diphtheriae
  1on2-assembly1_B  TM=9.145E-01  e=1.862E-04  Bacillus subtilis
  6kta-assembly1_A  TM=8.976E-01  e=2.741E-04  Halalkalibacterium halodurans C-125
  7kfo-assembly1_A-2  TM=7.963E-01  e=5.939E-04  Variovorax paradoxus

Sequence (78 aa):
MKQKKSVEDYLKTIYILSQKKKVHGSDIAEELKVSRPTVSVALKALAEEGYIFMDGTHEVHLTEKGRQIAEEIYERMR

Foldseek 3Di:
DPDDDDLLLQLLQLLVVVVPDFDALVSSCVVSVHDSVSSVVSLVVCVVVPQWDADPVRTIGGDPVSNVSNVVSVVVVD

Mean predicted aligned error: 3.51 Å

Solvent-accessible surface area (backbone atoms only — not comparable to full-atom values): 4484 Å² total; per-residue (Å²): 131,86,80,80,80,50,74,64,58,52,38,33,48,53,49,62,42,52,78,77,41,91,32,37,61,65,57,53,13,61,75,69,72,50,54,58,71,59,38,55,54,50,52,51,52,37,34,76,73,50,28,31,51,68,52,100,82,58,38,57,41,68,30,74,66,23,41,57,53,17,48,54,54,48,62,76,74,104

pLDDT: mean 91.96, std 10.23, range [41.06, 97.94]

Secondary structure (DSSP, 8-state):
--PPPPHHHHHHHHHHHHTTS---HHHHHHHHT--HHHHHHHHHHHHHTTSEEE-TT--EEE-HHHHHHHHHHHHHT-

Radius of gyration: 11.53 Å; Cα contacts (8 Å, |Δi|>4): 90; chains: 1; bounding box: 33×31×24 Å